Protein AF-A0A1X7T0B3-F1 (afdb_monomer)

Structure (mmCIF, N/CA/C/O backbone):
data_AF-A0A1X7T0B3-F1
#
_entry.id   AF-A0A1X7T0B3-F1
#
loop_
_atom_site.group_PDB
_atom_site.id
_atom_site.type_symbol
_atom_site.label_atom_id
_atom_site.label_alt_id
_atom_site.label_comp_id
_atom_site.label_asym_id
_atom_site.label_entity_id
_atom_site.label_seq_id
_atom_site.pdbx_PDB_ins_code
_atom_site.Cartn_x
_atom_site.Cartn_y
_atom_site.Cartn_z
_atom_site.occupancy
_atom_site.B_iso_or_equiv
_atom_site.auth_seq_id
_atom_site.auth_comp_id
_atom_site.auth_asym_id
_atom_site.auth_atom_id
_atom_site.pdbx_PDB_model_num
ATOM 1 N N . MET A 1 1 ? -6.752 -5.989 1.798 1.00 76.88 1 MET A N 1
ATOM 2 C CA . MET A 1 1 ? -6.642 -5.399 0.442 1.00 76.88 1 MET A CA 1
ATOM 3 C C . MET A 1 1 ? -5.199 -5.513 -0.007 1.00 76.88 1 MET A C 1
ATOM 5 O O . MET A 1 1 ? -4.329 -5.502 0.851 1.00 76.88 1 MET A O 1
ATOM 9 N N . LEU A 1 2 ? -4.954 -5.661 -1.306 1.00 80.62 2 LEU A N 1
ATOM 10 C CA . LEU A 1 2 ? -3.625 -5.918 -1.856 1.00 80.62 2 LEU A CA 1
ATOM 11 C C . LEU A 1 2 ? -3.395 -4.974 -3.035 1.00 80.62 2 LEU A C 1
ATOM 13 O O . LEU A 1 2 ? -4.253 -4.873 -3.913 1.00 80.62 2 LEU A O 1
ATOM 17 N N . PHE A 1 3 ? -2.279 -4.253 -2.996 1.00 80.06 3 PHE A N 1
ATOM 18 C CA . PHE A 1 3 ? -1.893 -3.269 -3.998 1.00 80.06 3 PHE A CA 1
ATOM 19 C C . PHE A 1 3 ? -0.473 -3.567 -4.462 1.00 80.06 3 PHE A C 1
ATOM 21 O O . PHE A 1 3 ? 0.445 -3.609 -3.644 1.00 80.06 3 PHE A O 1
ATOM 28 N N . ASP A 1 4 ? -0.283 -3.751 -5.761 1.00 82.00 4 ASP A N 1
ATOM 29 C CA . ASP A 1 4 ? 1.054 -3.896 -6.327 1.00 82.00 4 ASP A CA 1
ATOM 30 C C . ASP A 1 4 ? 1.690 -2.516 -6.530 1.00 82.00 4 ASP A C 1
ATOM 32 O O . ASP A 1 4 ? 1.035 -1.563 -6.965 1.00 82.00 4 ASP A O 1
ATOM 36 N N . ILE A 1 5 ? 2.977 -2.413 -6.207 1.00 78.38 5 ILE A N 1
ATOM 37 C CA . ILE A 1 5 ? 3.783 -1.209 -6.396 1.00 78.38 5 ILE A CA 1
ATOM 38 C C . ILE A 1 5 ? 4.607 -1.407 -7.660 1.00 78.38 5 ILE A C 1
ATOM 40 O O . ILE A 1 5 ? 5.365 -2.371 -7.783 1.00 78.38 5 ILE A O 1
ATOM 44 N N . TYR A 1 6 ? 4.468 -0.470 -8.589 1.00 79.38 6 TYR A N 1
ATOM 45 C CA . TYR A 1 6 ? 5.128 -0.515 -9.884 1.00 79.38 6 TYR A CA 1
ATOM 46 C C . TYR A 1 6 ? 6.186 0.585 -9.989 1.00 79.38 6 TYR A C 1
ATOM 48 O O . TYR A 1 6 ? 5.969 1.704 -9.528 1.00 79.38 6 TYR A O 1
ATOM 56 N N . SER A 1 7 ? 7.305 0.282 -10.645 1.00 77.75 7 SER A N 1
ATOM 57 C CA . SER A 1 7 ? 8.349 1.242 -11.009 1.00 77.75 7 SER A CA 1
ATOM 58 C C . SER A 1 7 ? 8.533 1.293 -12.520 1.00 77.75 7 SER A C 1
ATOM 60 O O . SER A 1 7 ? 8.351 0.296 -13.221 1.00 77.75 7 SER A O 1
ATOM 62 N N . THR A 1 8 ? 8.902 2.460 -13.038 1.00 77.94 8 THR A N 1
ATOM 63 C CA . THR A 1 8 ? 9.247 2.641 -14.447 1.00 77.94 8 THR A CA 1
ATOM 64 C C . THR A 1 8 ? 10.286 3.746 -14.608 1.00 77.94 8 THR A C 1
ATOM 66 O O . THR A 1 8 ? 10.203 4.759 -13.915 1.00 77.94 8 THR A O 1
ATOM 69 N N . PRO A 1 9 ? 11.256 3.594 -15.529 1.00 76.69 9 PRO A N 1
ATOM 70 C CA . PRO A 1 9 ? 12.190 4.671 -15.856 1.00 76.69 9 PRO A CA 1
ATOM 71 C C . PRO A 1 9 ? 11.527 5.792 -16.677 1.00 76.69 9 PRO A C 1
ATOM 73 O O . PRO A 1 9 ? 12.110 6.859 -16.860 1.00 76.69 9 PRO A O 1
ATOM 76 N N . ASN A 1 10 ? 10.316 5.559 -17.192 1.00 76.19 10 ASN A N 1
ATOM 77 C CA . ASN A 1 10 ? 9.594 6.506 -18.030 1.00 76.19 10 ASN A CA 1
ATOM 78 C C . ASN A 1 10 ? 8.864 7.541 -17.164 1.00 76.19 10 ASN A C 1
ATOM 80 O O . ASN A 1 10 ? 7.820 7.261 -16.572 1.00 76.19 10 ASN A O 1
ATOM 84 N N . VAL A 1 11 ? 9.392 8.762 -17.122 1.00 71.88 11 VAL A N 1
ATOM 85 C CA . VAL A 1 11 ? 8.755 9.884 -16.419 1.00 71.88 11 VAL A CA 1
ATOM 86 C C . VAL A 1 11 ? 7.392 10.199 -17.052 1.00 71.88 11 VAL A C 1
ATOM 88 O O . VAL A 1 11 ? 7.268 10.266 -18.274 1.00 71.88 11 VAL A O 1
ATOM 91 N N . GLY A 1 12 ? 6.367 10.416 -16.222 1.00 66.75 12 GLY A N 1
ATOM 92 C CA . GLY A 1 12 ? 5.033 10.838 -16.674 1.00 66.75 12 GLY A CA 1
ATOM 93 C C . GLY A 1 12 ? 4.075 9.709 -17.072 1.00 66.75 12 GLY A C 1
ATOM 94 O O . GLY A 1 12 ? 3.013 9.994 -17.623 1.00 66.75 12 GLY A O 1
ATOM 95 N N . VAL A 1 13 ? 4.404 8.442 -16.794 1.00 64.19 13 VAL A N 1
ATOM 96 C CA . VAL A 1 13 ? 3.467 7.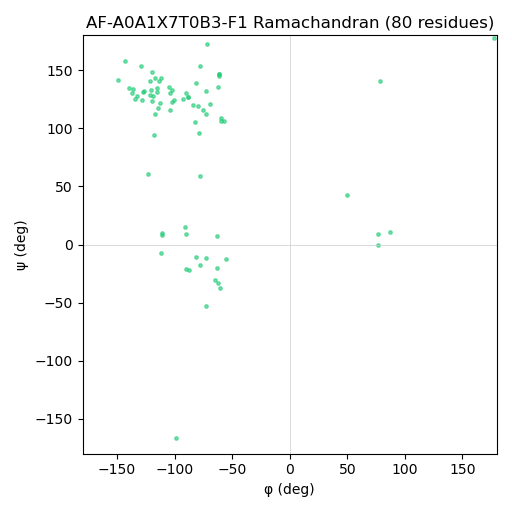323 -16.987 1.00 64.19 13 VAL A CA 1
ATOM 97 C C . VAL A 1 13 ? 2.417 7.321 -15.873 1.00 64.19 13 VAL A C 1
ATOM 99 O O . VAL A 1 13 ? 2.725 7.108 -14.703 1.00 64.19 13 VAL A O 1
ATOM 102 N N . GLN A 1 14 ? 1.160 7.530 -16.253 1.00 56.47 14 GLN A N 1
ATOM 103 C CA . GLN A 1 14 ? -0.012 7.184 -15.456 1.00 56.47 14 GLN A CA 1
ATOM 104 C C . GLN A 1 14 ? -0.618 5.914 -16.063 1.00 56.47 14 GLN A C 1
ATOM 106 O O . GLN A 1 14 ? -0.866 5.874 -17.265 1.00 56.47 14 GLN A O 1
ATOM 111 N N . TYR A 1 15 ? -0.892 4.917 -15.219 1.00 61.47 15 TYR A N 1
ATOM 112 C CA . TYR A 1 15 ? -1.488 3.615 -15.554 1.00 61.47 15 TYR A CA 1
ATOM 113 C C . TYR A 1 15 ? -0.527 2.586 -16.186 1.00 61.47 15 TYR A C 1
ATOM 115 O O . TYR A 1 15 ? 0.347 2.895 -16.984 1.00 61.47 15 TYR A O 1
ATOM 123 N N . VAL A 1 16 ? -0.710 1.327 -15.770 1.00 57.72 16 VAL A N 1
ATOM 124 C CA . VAL A 1 16 ? 0.159 0.126 -15.887 1.00 57.72 16 VAL A CA 1
ATOM 125 C C . VAL A 1 16 ? 0.443 -0.333 -17.338 1.00 57.72 16 VAL A C 1
ATOM 127 O O . VAL A 1 16 ? 1.029 -1.394 -17.567 1.00 57.72 16 VAL A O 1
ATOM 130 N N . THR A 1 17 ? 0.033 0.454 -18.333 1.00 56.50 17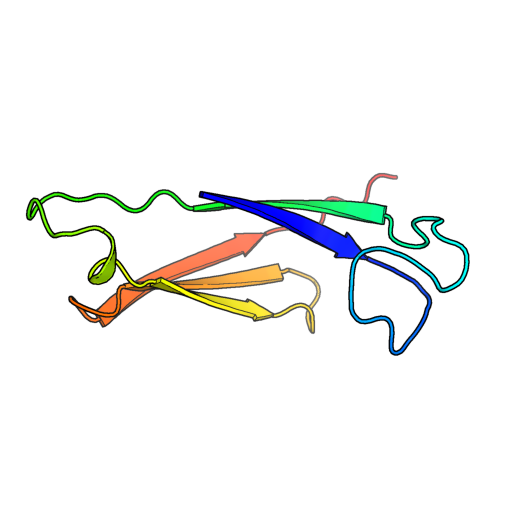 THR A N 1
ATOM 131 C CA . THR A 1 17 ? 0.035 0.079 -19.750 1.00 56.50 17 THR A CA 1
ATOM 132 C C . THR A 1 17 ? 0.598 1.219 -20.584 1.00 56.50 17 THR A C 1
ATOM 134 O O . THR A 1 17 ? 0.109 2.344 -20.503 1.00 56.50 17 THR A O 1
ATOM 137 N N . ASP A 1 18 ? 1.622 0.944 -21.391 1.00 56.91 18 ASP A N 1
ATOM 138 C CA . ASP A 1 18 ? 2.119 1.920 -22.351 1.00 56.91 18 ASP A CA 1
ATOM 139 C C . ASP A 1 18 ? 1.137 2.117 -23.522 1.00 56.91 18 ASP A C 1
ATOM 141 O O . ASP A 1 18 ? 0.155 1.392 -23.703 1.00 56.91 18 ASP A O 1
ATOM 145 N N . LYS A 1 19 ? 1.442 3.108 -24.359 1.00 54.47 19 LYS A N 1
ATOM 146 C CA . LYS A 1 19 ? 0.717 3.461 -25.592 1.00 54.47 19 LYS A CA 1
ATOM 147 C C . LYS A 1 19 ? 0.554 2.320 -26.614 1.00 54.47 19 LYS A C 1
ATOM 149 O O . LYS A 1 19 ? -0.234 2.468 -27.540 1.00 54.47 19 LYS A O 1
ATOM 154 N N . ASN A 1 20 ? 1.262 1.203 -26.453 1.00 63.25 20 ASN A N 1
ATOM 155 C CA . ASN A 1 20 ? 1.225 0.034 -27.331 1.00 63.25 20 ASN A CA 1
ATOM 156 C C . ASN A 1 20 ? 0.573 -1.192 -26.664 1.00 63.25 20 ASN A C 1
ATOM 158 O O . ASN A 1 20 ? 0.641 -2.291 -27.214 1.00 63.25 20 ASN A O 1
ATOM 162 N N . GLY A 1 21 ? -0.027 -1.039 -25.478 1.00 62.00 21 GLY A N 1
ATOM 163 C CA . GLY A 1 21 ? -0.595 -2.165 -24.735 1.00 62.00 21 GLY A CA 1
ATOM 164 C C . GLY A 1 21 ? 0.455 -3.027 -24.023 1.00 62.00 21 GLY A C 1
ATOM 165 O O . GLY A 1 21 ? 0.118 -4.097 -23.518 1.00 62.00 21 GLY A O 1
ATOM 166 N N . LYS A 1 22 ? 1.724 -2.598 -23.979 1.00 62.31 22 LYS A N 1
ATOM 167 C CA . LYS A 1 22 ? 2.818 -3.327 -23.335 1.00 62.31 22 LYS A CA 1
ATOM 168 C C . LYS A 1 22 ? 3.123 -2.688 -21.983 1.00 62.31 22 LYS A C 1
ATOM 170 O O . LYS A 1 22 ? 3.217 -1.473 -21.846 1.00 62.31 22 LYS A O 1
ATOM 175 N N . SER A 1 23 ? 3.261 -3.499 -20.942 1.00 65.38 23 SER A N 1
ATOM 176 C CA . SER A 1 23 ? 3.640 -2.962 -19.637 1.00 65.38 23 SER A CA 1
ATOM 177 C C . SER A 1 23 ? 5.121 -2.566 -19.668 1.00 65.38 23 SER A C 1
ATOM 179 O O . SER A 1 23 ? 5.992 -3.423 -19.802 1.00 65.38 23 SER A O 1
ATOM 181 N N . THR A 1 24 ? 5.416 -1.264 -19.592 1.00 68.69 24 THR A N 1
ATOM 182 C CA . THR A 1 24 ? 6.783 -0.732 -19.390 1.00 68.69 24 THR A CA 1
ATOM 183 C C . THR A 1 24 ? 7.106 -0.544 -17.909 1.00 68.69 24 THR A C 1
ATOM 185 O O . THR A 1 24 ? 8.023 0.206 -17.561 1.00 68.69 24 THR A O 1
ATOM 188 N N . VAL A 1 25 ? 6.300 -1.139 -17.031 1.00 74.88 25 VAL A N 1
ATOM 189 C CA . VAL A 1 25 ? 6.425 -1.009 -15.586 1.00 74.88 25 VAL A CA 1
ATOM 190 C C . VAL A 1 25 ? 6.810 -2.364 -14.989 1.00 74.88 25 VAL A C 1
ATOM 192 O O . VAL A 1 25 ? 6.346 -3.406 -15.446 1.00 74.88 25 VAL A O 1
ATOM 195 N N . ALA A 1 26 ? 7.686 -2.358 -13.990 1.00 77.75 26 ALA A N 1
ATOM 196 C CA . ALA A 1 26 ? 8.085 -3.545 -13.244 1.00 77.75 26 ALA A CA 1
ATOM 197 C C . ALA A 1 26 ? 7.407 -3.527 -11.873 1.00 77.75 26 ALA A C 1
ATOM 199 O O . ALA A 1 26 ? 7.399 -2.487 -11.214 1.00 77.75 26 ALA A O 1
ATOM 200 N N . VAL A 1 27 ? 6.855 -4.660 -11.432 1.00 80.56 27 VAL A N 1
ATOM 201 C CA . VAL A 1 27 ? 6.409 -4.812 -10.039 1.00 80.56 27 VAL A CA 1
ATOM 202 C C . VAL A 1 27 ? 7.654 -4.836 -9.158 1.00 80.56 27 VAL A C 1
ATOM 204 O O . VAL A 1 27 ? 8.523 -5.683 -9.348 1.00 80.56 27 VAL A O 1
ATOM 207 N N . ILE A 1 28 ? 7.743 -3.901 -8.217 1.00 78.75 28 ILE A N 1
ATOM 208 C CA . ILE A 1 28 ? 8.878 -3.777 -7.289 1.00 78.75 28 ILE A CA 1
ATOM 209 C C . ILE A 1 28 ? 8.504 -4.105 -5.845 1.00 78.75 28 ILE A C 1
ATOM 211 O O . ILE A 1 28 ? 9.370 -4.163 -4.980 1.00 78.75 28 ILE A O 1
ATOM 215 N N . GLY A 1 29 ? 7.220 -4.314 -5.568 1.00 75.94 29 GLY A N 1
ATOM 216 C CA . GLY A 1 29 ? 6.753 -4.640 -4.233 1.00 75.94 29 GLY A CA 1
ATOM 217 C C . GLY A 1 29 ? 5.242 -4.774 -4.168 1.00 75.94 29 GLY A C 1
ATOM 218 O O . GLY A 1 29 ? 4.533 -4.559 -5.152 1.00 75.94 29 GLY A O 1
ATOM 219 N N . GLN A 1 30 ? 4.759 -5.117 -2.981 1.00 79.81 30 GLN A N 1
ATOM 220 C CA . GLN A 1 30 ? 3.343 -5.293 -2.706 1.00 79.81 30 GLN A CA 1
ATOM 221 C C . GLN A 1 30 ? 3.003 -4.705 -1.340 1.00 79.81 30 GLN A C 1
ATOM 223 O O . GLN A 1 30 ? 3.701 -4.942 -0.357 1.00 79.81 30 GLN A O 1
ATOM 228 N N . LEU A 1 31 ? 1.903 -3.960 -1.283 1.00 77.56 31 LEU A N 1
ATOM 229 C CA . LEU A 1 31 ? 1.319 -3.457 -0.053 1.00 77.56 31 LEU A CA 1
ATOM 230 C C . LEU A 1 31 ? 0.081 -4.283 0.292 1.00 77.56 31 LEU A C 1
ATOM 232 O O . LEU A 1 31 ? -0.929 -4.257 -0.418 1.00 77.56 31 LEU A O 1
ATOM 236 N N . VAL A 1 32 ? 0.153 -4.991 1.415 1.00 82.69 32 VAL A N 1
ATOM 237 C CA . VAL A 1 32 ? -0.982 -5.715 1.987 1.00 82.69 32 VAL A CA 1
ATOM 238 C C . VAL A 1 32 ? -1.534 -4.899 3.145 1.00 82.69 32 VAL A C 1
ATOM 240 O O . VAL A 1 32 ? -0.822 -4.573 4.089 1.00 82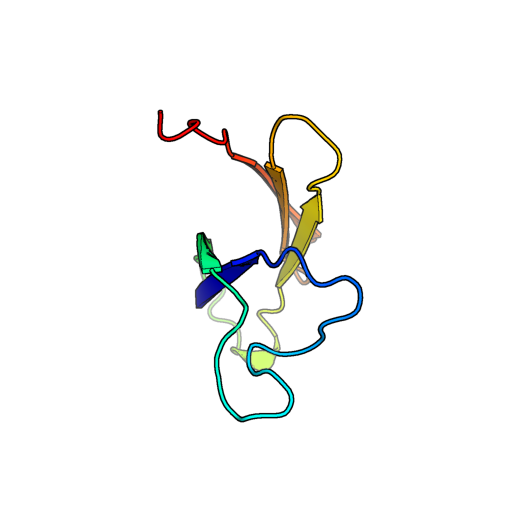.69 32 VAL A O 1
ATOM 243 N N . ILE A 1 33 ? -2.817 -4.564 3.063 1.00 79.00 33 ILE A N 1
ATOM 244 C 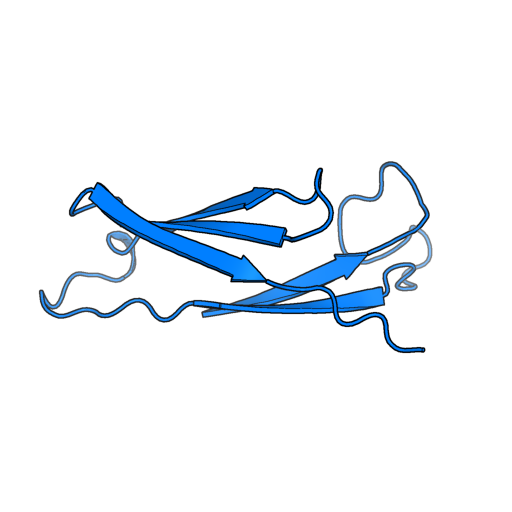CA . ILE A 1 33 ? -3.516 -3.785 4.084 1.00 79.00 33 ILE A CA 1
ATOM 245 C C . ILE A 1 33 ? -4.612 -4.642 4.668 1.00 79.00 33 ILE A C 1
ATOM 247 O O . ILE A 1 33 ? -5.606 -4.933 3.991 1.00 79.00 33 ILE A O 1
ATOM 251 N N . ASP A 1 34 ? -4.443 -5.009 5.927 1.00 81.44 34 ASP A N 1
ATOM 252 C CA . ASP A 1 34 ? -5.523 -5.576 6.709 1.00 81.44 34 ASP A CA 1
ATOM 253 C C . ASP A 1 34 ? -6.279 -4.451 7.424 1.00 81.44 34 ASP A C 1
ATOM 255 O O . ASP A 1 34 ? -5.671 -3.564 8.022 1.00 81.44 34 ASP A O 1
ATOM 259 N N . ILE A 1 35 ? -7.606 -4.451 7.301 1.00 80.25 35 ILE A N 1
ATOM 260 C CA . ILE A 1 35 ? -8.470 -3.454 7.942 1.00 80.25 35 ILE A CA 1
ATOM 261 C C . ILE A 1 35 ? -9.368 -4.215 8.914 1.00 80.25 35 ILE A C 1
ATOM 263 O O . ILE A 1 35 ? -10.416 -4.723 8.491 1.00 80.25 35 ILE A O 1
ATOM 267 N N . PRO A 1 36 ? -8.978 -4.314 10.197 1.00 78.12 36 PRO A N 1
ATOM 268 C CA . PRO A 1 36 ? -9.802 -4.981 11.189 1.00 78.12 36 PRO A CA 1
ATOM 269 C C . PRO A 1 36 ? -11.148 -4.257 11.319 1.00 78.12 36 PRO A C 1
ATOM 271 O O . PRO A 1 36 ? -11.239 -3.037 11.189 1.00 78.12 36 PRO A O 1
ATOM 274 N N . ASN A 1 37 ? -12.216 -5.020 11.560 1.00 86.56 37 ASN A N 1
ATOM 275 C CA . ASN A 1 37 ? -13.575 -4.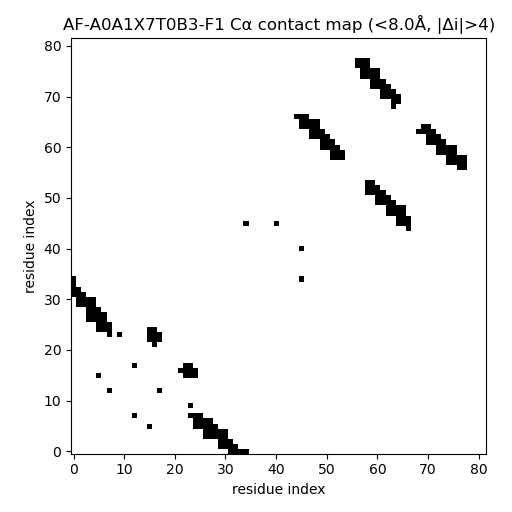491 11.705 1.00 86.56 37 ASN A CA 1
ATOM 276 C C . ASN A 1 37 ? -14.187 -4.882 13.061 1.00 86.56 37 ASN A C 1
ATOM 278 O O . ASN A 1 37 ? -15.197 -5.592 13.080 1.00 86.56 37 ASN A O 1
ATOM 282 N N . PRO A 1 38 ? -13.577 -4.465 14.187 1.00 84.12 38 PRO A N 1
ATOM 283 C CA . PRO A 1 38 ? -14.062 -4.830 15.518 1.00 84.12 38 PRO A CA 1
ATOM 284 C C . PRO A 1 38 ? -15.478 -4.297 15.781 1.00 84.12 38 PRO A C 1
ATOM 286 O O . PRO A 1 38 ? -16.287 -4.979 16.401 1.00 84.12 38 PRO A O 1
ATOM 289 N N . ASP A 1 39 ? -15.814 -3.135 15.217 1.00 86.75 39 ASP A N 1
ATOM 290 C CA . ASP A 1 39 ? -17.089 -2.443 15.445 1.00 86.75 39 ASP A CA 1
ATOM 291 C C . ASP A 1 39 ? -18.197 -2.833 14.448 1.00 86.75 39 ASP A C 1
ATOM 293 O O . ASP A 1 39 ? -19.246 -2.193 14.383 1.00 86.75 39 ASP A O 1
ATOM 297 N N . ASN A 1 40 ? -17.966 -3.865 13.629 1.00 89.88 40 ASN A N 1
ATOM 298 C CA . ASN A 1 40 ? -18.906 -4.373 12.627 1.00 89.88 40 ASN A CA 1
ATOM 299 C C . ASN A 1 40 ? -19.507 -3.293 11.692 1.00 89.88 40 ASN A C 1
ATOM 301 O O . ASN A 1 40 ? -20.697 -3.292 11.370 1.00 89.88 40 ASN A O 1
ATOM 305 N N . LEU A 1 41 ? -18.680 -2.356 11.229 1.00 90.19 41 LEU A N 1
ATOM 306 C CA . LEU A 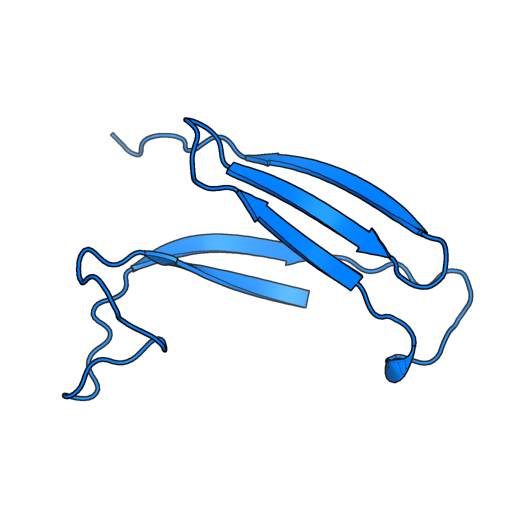1 41 ? -19.128 -1.221 10.424 1.00 90.19 41 LEU A CA 1
ATOM 307 C C . LEU A 1 41 ? -19.383 -1.618 8.961 1.00 90.19 41 LEU A C 1
ATOM 309 O O . LEU A 1 41 ? -18.740 -2.538 8.456 1.00 90.19 41 LEU A O 1
ATOM 313 N N . PRO A 1 42 ? -20.261 -0.923 8.218 1.00 91.12 42 PRO A N 1
ATOM 314 C CA . PRO A 1 42 ? -20.417 -1.117 6.774 1.00 91.12 42 PRO A CA 1
ATOM 315 C C . PRO A 1 42 ? -19.130 -0.805 5.995 1.00 91.12 42 PRO A C 1
ATOM 317 O O . PRO A 1 42 ? -18.367 0.081 6.383 1.00 91.12 42 PRO A O 1
ATOM 320 N N . ARG A 1 43 ? -18.869 -1.522 4.893 1.00 86.88 43 ARG A N 1
ATOM 321 C CA . ARG A 1 43 ? -17.595 -1.443 4.145 1.00 86.88 43 ARG A CA 1
ATOM 322 C C . ARG A 1 43 ? -17.324 -0.042 3.596 1.00 86.88 43 ARG A C 1
ATOM 324 O O . ARG A 1 43 ? -16.190 0.414 3.637 1.00 86.88 43 ARG A O 1
ATOM 331 N N . GLU A 1 44 ? -18.358 0.647 3.139 1.00 89.69 44 GLU A N 1
ATOM 332 C CA . GLU A 1 44 ? -18.323 2.013 2.616 1.00 89.69 44 GLU A CA 1
ATOM 333 C C . GLU A 1 44 ? -17.890 3.056 3.656 1.00 89.69 44 GLU A C 1
ATOM 335 O O . GLU A 1 44 ? -17.425 4.132 3.290 1.00 89.69 44 GLU A O 1
ATOM 340 N N . LYS A 1 45 ? -17.993 2.732 4.951 1.00 88.44 45 LYS A N 1
ATOM 341 C CA . LYS A 1 45 ? -17.490 3.583 6.035 1.00 88.44 45 LYS A CA 1
ATOM 342 C C . LYS A 1 45 ? -16.044 3.258 6.408 1.00 88.44 45 LYS A C 1
ATOM 344 O O . LYS A 1 45 ? -15.366 4.114 6.967 1.00 88.44 45 LYS A O 1
ATOM 349 N N . ARG A 1 46 ? -15.546 2.059 6.078 1.00 88.00 46 ARG A N 1
ATOM 350 C CA . ARG A 1 46 ? -14.201 1.571 6.441 1.00 88.00 46 ARG A CA 1
ATOM 351 C C . ARG A 1 46 ? -13.110 2.172 5.543 1.00 88.00 46 ARG A C 1
ATOM 353 O O . ARG A 1 46 ? -12.405 1.456 4.835 1.00 88.00 46 ARG A O 1
ATOM 360 N N . ILE A 1 47 ? -13.004 3.498 5.540 1.00 89.06 47 ILE A N 1
ATOM 361 C CA . ILE A 1 47 ? -12.064 4.243 4.701 1.00 89.06 47 ILE A CA 1
ATOM 362 C C . ILE A 1 47 ? -10.727 4.384 5.432 1.00 89.06 47 ILE A C 1
ATOM 364 O O . ILE A 1 47 ? -10.672 4.869 6.565 1.00 89.06 47 ILE A O 1
ATOM 368 N N . VAL A 1 48 ? -9.652 3.987 4.756 1.00 89.00 48 VAL A N 1
ATOM 369 C CA . VAL A 1 48 ? -8.273 4.137 5.227 1.00 89.00 48 VAL A CA 1
ATOM 370 C C . VAL A 1 48 ? -7.518 5.016 4.244 1.00 89.00 48 VAL A C 1
ATOM 372 O O . VAL A 1 48 ? -7.520 4.747 3.043 1.00 89.00 48 VAL A O 1
ATOM 375 N N . ASP A 1 49 ? -6.872 6.054 4.765 1.00 91.44 49 ASP A N 1
ATOM 376 C CA . ASP A 1 49 ? -5.949 6.887 4.002 1.00 91.44 49 ASP A CA 1
ATOM 377 C C . ASP A 1 49 ? -4.553 6.288 4.079 1.00 91.44 49 ASP A C 1
ATOM 379 O O . ASP A 1 49 ? -4.043 6.033 5.170 1.00 91.44 49 ASP A O 1
ATOM 383 N N . ILE A 1 50 ? -3.937 6.074 2.921 1.00 88.62 50 ILE A N 1
ATOM 384 C CA . ILE A 1 50 ? -2.600 5.495 2.808 1.00 88.62 50 ILE A CA 1
ATOM 385 C C . ILE A 1 50 ? -1.685 6.554 2.215 1.00 88.62 50 ILE A C 1
ATOM 387 O O . ILE A 1 50 ? -2.010 7.179 1.206 1.00 88.62 50 ILE A O 1
ATOM 391 N N . THR A 1 51 ? -0.537 6.762 2.841 1.00 89.88 51 THR A N 1
ATOM 392 C CA . THR A 1 51 ? 0.519 7.641 2.341 1.00 89.88 51 THR A CA 1
ATOM 393 C C . THR A 1 51 ? 1.816 6.857 2.310 1.00 89.88 51 THR A C 1
ATOM 395 O O . THR A 1 51 ? 2.157 6.192 3.286 1.00 89.88 51 THR A O 1
ATOM 398 N N . MET A 1 52 ? 2.518 6.927 1.184 1.00 87.31 52 MET A N 1
ATOM 399 C CA . MET A 1 52 ? 3.822 6.303 0.998 1.00 87.31 52 MET A CA 1
ATOM 400 C C . MET A 1 52 ? 4.803 7.368 0.517 1.00 87.31 52 MET A C 1
ATOM 402 O O . MET A 1 52 ? 4.482 8.124 -0.400 1.00 87.31 52 MET A O 1
ATOM 406 N N . ASP A 1 53 ? 5.969 7.425 1.144 1.00 87.81 53 ASP A N 1
ATOM 407 C CA . ASP A 1 53 ? 7.065 8.322 0.799 1.00 87.81 53 ASP A CA 1
ATOM 408 C C . ASP A 1 53 ? 8.243 7.494 0.273 1.00 87.81 53 ASP A C 1
ATOM 410 O O . ASP A 1 53 ? 8.734 6.594 0.954 1.00 87.81 53 ASP A O 1
ATOM 414 N N . PHE A 1 54 ? 8.655 7.803 -0.956 1.00 83.38 54 PHE A N 1
ATOM 415 C CA . PHE A 1 54 ? 9.743 7.151 -1.689 1.00 83.38 54 PHE A CA 1
ATOM 416 C C . PHE A 1 54 ? 10.959 8.078 -1.864 1.00 83.38 54 PHE A C 1
ATOM 418 O O . PHE A 1 54 ? 11.839 7.789 -2.669 1.00 83.38 54 PHE A O 1
ATOM 425 N N . SER A 1 55 ? 10.989 9.230 -1.186 1.00 83.69 55 SER A N 1
ATOM 426 C CA . SER A 1 55 ? 12.044 10.239 -1.356 1.00 83.69 55 SER A CA 1
ATOM 427 C C . SER A 1 55 ? 13.358 9.893 -0.648 1.00 83.69 55 SER A C 1
ATOM 429 O O . SER A 1 55 ? 14.393 10.484 -0.960 1.00 83.69 55 SER A O 1
ATOM 431 N N . GLY A 1 56 ? 13.320 8.958 0.306 1.00 83.50 56 GLY A N 1
ATOM 432 C CA . GLY A 1 56 ? 14.466 8.549 1.112 1.00 83.50 56 GLY A CA 1
ATOM 433 C C . GLY A 1 56 ? 15.153 7.273 0.624 1.00 83.50 56 GLY A C 1
ATOM 434 O O . GLY A 1 56 ? 14.919 6.775 -0.474 1.00 83.50 56 GLY A O 1
ATOM 435 N N . THR A 1 57 ? 16.011 6.726 1.484 1.00 81.25 57 THR A N 1
ATOM 436 C CA . THR A 1 57 ? 16.659 5.416 1.289 1.00 81.25 57 THR A CA 1
ATOM 437 C C . THR A 1 57 ? 15.770 4.238 1.696 1.00 81.25 57 THR A C 1
ATOM 439 O O . THR A 1 57 ? 16.092 3.094 1.393 1.00 81.25 57 THR A O 1
ATOM 442 N N . GLU A 1 58 ? 14.655 4.518 2.365 1.00 84.44 58 GLU A N 1
ATOM 443 C CA . GLU A 1 58 ? 13.650 3.564 2.833 1.00 84.44 58 GLU A CA 1
ATOM 444 C C . GLU A 1 58 ? 12.271 4.045 2.370 1.00 84.44 58 GLU A C 1
ATOM 446 O O . GLU A 1 58 ? 12.054 5.253 2.217 1.00 84.44 58 GLU A O 1
ATOM 451 N N . ILE A 1 59 ? 11.316 3.126 2.193 1.00 84.62 59 ILE A N 1
ATOM 452 C CA . ILE A 1 59 ? 9.916 3.517 1.990 1.00 84.62 59 ILE A CA 1
ATOM 453 C C . ILE A 1 59 ? 9.286 3.748 3.349 1.00 84.62 59 ILE A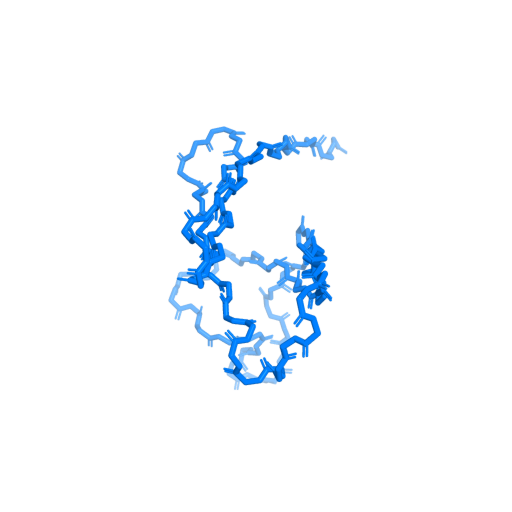 C 1
ATOM 455 O O . ILE A 1 59 ? 9.139 2.815 4.140 1.00 84.62 59 ILE A O 1
ATOM 459 N N . GLN A 1 60 ? 8.811 4.963 3.590 1.00 88.62 60 GLN A N 1
ATOM 460 C CA . GLN A 1 60 ? 7.968 5.227 4.748 1.00 88.62 60 GLN A CA 1
ATOM 461 C C . GLN A 1 60 ? 6.510 5.079 4.339 1.00 88.62 60 GLN A C 1
ATOM 463 O O . GLN A 1 60 ? 6.048 5.731 3.405 1.00 88.62 60 GLN A O 1
ATOM 468 N N . ALA A 1 61 ? 5.770 4.231 5.044 1.00 88.31 61 ALA A N 1
ATOM 469 C CA . ALA A 1 61 ? 4.351 4.031 4.805 1.00 88.31 61 ALA A CA 1
ATOM 470 C C . ALA A 1 61 ? 3.540 4.345 6.061 1.00 88.31 61 ALA A C 1
ATOM 472 O O . ALA A 1 61 ? 3.916 4.030 7.191 1.00 88.31 61 ALA A O 1
ATOM 473 N N . LYS A 1 62 ? 2.389 4.971 5.848 1.00 91.88 62 LYS A N 1
ATOM 474 C CA . LYS A 1 62 ? 1.452 5.364 6.891 1.00 91.88 62 LYS A CA 1
ATOM 475 C C . LYS A 1 62 ? 0.039 5.021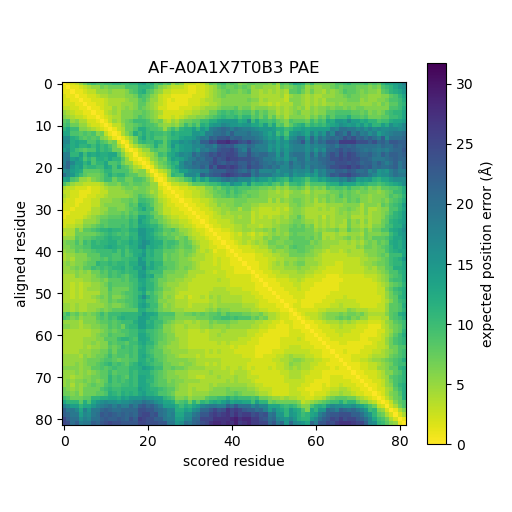 6.453 1.00 91.88 62 LYS A C 1
ATOM 477 O O . LYS A 1 62 ? -0.358 5.347 5.336 1.00 91.88 62 LYS A O 1
ATOM 482 N N . ALA A 1 63 ? -0.721 4.414 7.353 1.00 90.38 63 ALA A N 1
ATOM 483 C CA . ALA A 1 63 ? -2.141 4.152 7.183 1.00 90.38 63 ALA A CA 1
ATOM 484 C C . ALA A 1 63 ? -2.914 4.826 8.316 1.00 90.38 63 ALA A C 1
ATOM 486 O O . ALA A 1 63 ? -2.581 4.642 9.486 1.00 90.38 63 ALA A O 1
ATOM 487 N N . LYS A 1 64 ? -3.942 5.603 7.971 1.00 92.06 64 LYS A N 1
ATOM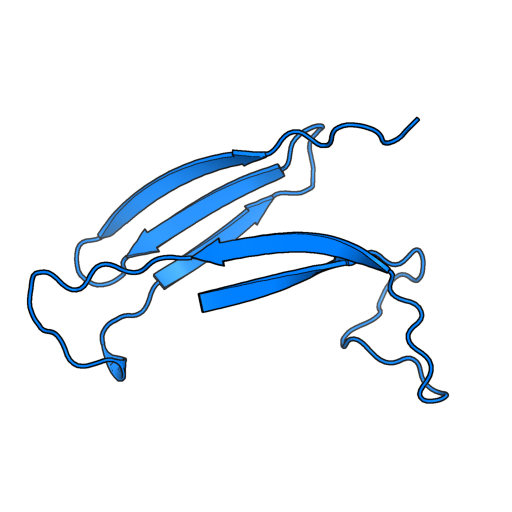 488 C CA . LYS A 1 64 ? -4.830 6.256 8.933 1.00 92.06 64 LYS A CA 1
ATOM 489 C C . LYS A 1 64 ? -6.257 5.776 8.738 1.00 92.06 64 LYS A C 1
ATOM 491 O O . LYS A 1 64 ? -6.824 5.936 7.656 1.00 92.06 64 LYS A O 1
ATOM 496 N N . TYR A 1 65 ? -6.861 5.241 9.790 1.00 90.69 65 TYR A N 1
ATOM 497 C CA . TYR A 1 65 ? -8.273 4.893 9.764 1.00 90.69 65 TYR A CA 1
ATOM 498 C C . TYR A 1 65 ? -9.119 6.149 9.972 1.00 90.69 65 TYR A C 1
ATOM 500 O O . TYR A 1 65 ? -9.004 6.819 10.997 1.00 90.69 65 TYR A O 1
ATOM 508 N N . ARG A 1 66 ? -9.966 6.513 9.000 1.00 90.00 66 ARG A N 1
ATOM 509 C CA . ARG A 1 66 ? -10.663 7.813 9.039 1.00 90.00 66 ARG A CA 1
ATOM 510 C C . ARG A 1 66 ? -11.645 7.952 10.197 1.00 90.00 66 ARG A C 1
ATOM 512 O O . ARG A 1 66 ? -11.860 9.067 10.657 1.00 90.00 66 ARG A O 1
ATOM 519 N N . ILE A 1 67 ? -12.248 6.847 10.633 1.00 89.38 67 ILE A N 1
ATOM 520 C CA . ILE A 1 67 ? -13.295 6.872 11.660 1.00 89.38 67 ILE A CA 1
ATOM 521 C C . ILE A 1 67 ? -12.704 7.172 13.036 1.00 89.38 67 ILE A C 1
ATOM 523 O O . ILE A 1 67 ? -13.172 8.083 13.711 1.00 89.38 67 ILE A O 1
ATOM 527 N N . THR A 1 68 ? -11.686 6.415 13.450 1.00 89.56 68 THR A N 1
ATOM 528 C CA . THR A 1 68 ? -11.068 6.566 14.778 1.00 89.56 68 THR A CA 1
ATOM 529 C C . THR A 1 68 ? -9.957 7.612 14.776 1.00 89.56 68 THR A C 1
ATOM 531 O O . THR A 1 68 ? -9.607 8.154 15.819 1.00 89.56 68 THR A O 1
ATOM 534 N N . GLY A 1 69 ? -9.391 7.907 13.604 1.00 90.50 69 GLY A N 1
ATOM 535 C CA . GLY A 1 69 ? -8.199 8.732 13.462 1.00 90.50 69 GLY A CA 1
ATOM 536 C C . GLY A 1 69 ? -6.903 8.004 13.819 1.00 90.50 69 GLY A C 1
ATOM 537 O O . GLY A 1 69 ? -5.844 8.619 13.702 1.00 90.50 69 GLY A O 1
ATOM 538 N N . GLU A 1 70 ? -6.979 6.731 14.217 1.00 90.12 70 GLU A N 1
ATOM 539 C CA . GLU A 1 70 ? -5.816 5.910 14.540 1.00 90.12 70 GLU A CA 1
ATOM 540 C C . GLU A 1 70 ? -4.897 5.750 13.338 1.00 90.12 70 GLU A C 1
ATOM 542 O O . GLU A 1 70 ? -5.327 5.694 12.181 1.00 90.12 70 GLU A O 1
ATOM 547 N N . GLU A 1 71 ? -3.608 5.674 13.638 1.00 92.62 71 GLU A N 1
ATOM 548 C CA . GLU A 1 71 ? -2.554 5.737 12.650 1.00 92.62 71 GLU A CA 1
ATOM 549 C C . GLU A 1 71 ? -1.487 4.695 12.945 1.00 92.62 71 GLU A C 1
ATOM 551 O O . GLU A 1 71 ? -0.962 4.619 14.055 1.00 92.62 71 GLU A O 1
ATOM 556 N N . VAL A 1 72 ? -1.136 3.932 11.916 1.00 90.00 72 VAL A N 1
ATOM 557 C CA . VAL A 1 72 ? -0.018 2.995 11.944 1.00 90.00 72 VAL A CA 1
ATOM 558 C C . VAL A 1 72 ? 1.025 3.480 10.950 1.00 90.00 72 VAL A C 1
ATOM 560 O O . VAL A 1 72 ? 0.700 3.862 9.823 1.00 90.00 72 VAL A O 1
ATOM 563 N N . LYS A 1 73 ? 2.286 3.470 11.378 1.00 92.38 73 LYS A N 1
ATOM 564 C CA . LYS A 1 73 ? 3.445 3.788 10.543 1.00 92.38 73 LYS A CA 1
ATOM 565 C C . LYS A 1 73 ? 4.338 2.566 10.444 1.00 92.38 73 LYS A C 1
ATOM 567 O O . LYS A 1 73 ? 4.497 1.834 11.418 1.00 92.38 73 LYS A O 1
ATOM 572 N N . THR A 1 74 ? 4.929 2.372 9.280 1.00 87.88 74 THR A N 1
ATOM 573 C CA . THR A 1 74 ? 5.919 1.331 9.042 1.00 87.88 74 THR A CA 1
ATOM 574 C C . THR A 1 74 ? 6.989 1.843 8.088 1.00 87.88 74 THR A C 1
ATOM 576 O O . THR A 1 74 ? 6.777 2.810 7.352 1.00 87.88 74 THR A O 1
ATOM 579 N N . VAL A 1 75 ? 8.144 1.200 8.140 1.00 85.38 75 VAL A N 1
ATOM 580 C CA . VAL A 1 75 ? 9.284 1.461 7.272 1.00 85.38 75 VAL A CA 1
ATOM 581 C C . VAL A 1 75 ? 9.570 0.166 6.531 1.00 85.38 75 VAL A C 1
ATOM 583 O O . VAL A 1 75 ? 9.567 -0.908 7.134 1.00 85.38 75 VAL A O 1
ATOM 586 N N . CYS A 1 76 ? 9.754 0.264 5.221 1.00 76.12 76 CYS A N 1
ATOM 587 C CA . CYS A 1 76 ? 10.105 -0.862 4.376 1.00 76.12 76 CYS A CA 1
ATOM 588 C C . CYS A 1 76 ? 11.505 -0.634 3.811 1.00 76.12 76 CYS A C 1
ATOM 590 O O . CYS A 1 76 ? 11.730 0.325 3.065 1.00 76.12 76 CYS A O 1
ATOM 592 N N . ASP A 1 77 ? 12.422 -1.529 4.166 1.00 69.94 77 ASP A N 1
ATOM 593 C CA . ASP A 1 77 ? 13.750 -1.563 3.574 1.00 69.94 77 ASP A CA 1
ATOM 594 C C . ASP A 1 77 ? 13.665 -2.090 2.145 1.00 69.94 77 ASP A C 1
ATOM 596 O O . ASP A 1 77 ? 13.081 -3.144 1.874 1.00 69.94 77 ASP A O 1
ATOM 600 N N . PHE A 1 78 ? 14.318 -1.389 1.223 1.00 64.88 78 PHE A N 1
ATOM 601 C CA . PHE A 1 78 ? 14.663 -1.981 -0.056 1.00 64.88 78 PHE A CA 1
ATOM 602 C C . PHE A 1 78 ? 15.889 -2.863 0.167 1.00 64.88 78 PHE A C 1
ATOM 604 O O . PHE A 1 78 ? 17.019 -2.376 0.151 1.00 64.88 78 PHE A O 1
ATOM 611 N N . LEU A 1 79 ? 15.698 -4.169 0.367 1.00 51.97 79 LEU A N 1
ATOM 612 C CA . LEU A 1 79 ? 16.797 -5.097 0.116 1.00 51.97 79 LEU A CA 1
ATOM 613 C C . LEU A 1 79 ? 17.159 -4.934 -1.360 1.00 51.97 79 LEU A C 1
ATOM 615 O O . LEU A 1 79 ? 16.379 -5.298 -2.242 1.00 51.97 79 LEU A O 1
ATOM 619 N N . SER A 1 80 ? 18.315 -4.333 -1.630 1.00 50.22 80 SER A N 1
ATOM 620 C CA . SER A 1 80 ? 18.912 -4.360 -2.953 1.00 50.22 80 SER A CA 1
ATOM 621 C C . SER A 1 80 ? 19.082 -5.829 -3.326 1.00 50.22 80 SER A C 1
ATOM 623 O O . SER A 1 80 ? 19.917 -6.534 -2.764 1.00 50.22 80 SER A O 1
ATOM 625 N N . ALA A 1 81 ? 18.245 -6.321 -4.240 1.00 47.16 81 ALA A N 1
ATOM 626 C CA . ALA A 1 81 ? 18.562 -7.549 -4.943 1.00 47.16 81 ALA A CA 1
ATOM 627 C C . ALA A 1 81 ? 19.890 -7.281 -5.667 1.00 47.16 81 ALA A C 1
ATOM 629 O O . ALA A 1 81 ? 19.931 -6.456 -6.583 1.00 47.16 81 ALA A O 1
ATOM 630 N N . GLN A 1 82 ? 20.971 -7.864 -5.140 1.00 41.06 82 GLN A N 1
ATOM 631 C CA . GLN A 1 82 ? 22.298 -7.863 -5.758 1.00 41.06 82 GLN A CA 1
ATOM 632 C C . GLN A 1 82 ? 22.260 -8.546 -7.122 1.00 41.06 82 GLN A C 1
ATOM 634 O O . GLN A 1 82 ? 21.543 -9.566 -7.250 1.00 41.06 82 GLN A O 1
#

Sequence (82 aa):
MLFDIYSTPNVGVQYVTDKNGKSTVAVIGQLVIDIPNPDNLPREKRIVDITMDFSGTEIQAKAKYRITGEEVKTVCDFLSAQ

Nearest PDB structures (foldseek):
  3f9k-assembly1_B  TM=6.763E-01  e=5.108E+00  Human immunodeficiency virus type 2 (ISOLATE ROD)
  3hpg-assembly2_F  TM=6.619E-01  e=6.055E+00  Visna/maedi virus EV1 KV1772
  3hpg-assembly3_A-2  TM=6.344E-01  e=9.532E+00  Visna/maedi virus EV1 KV1772
  1rq0-assembly1_C  TM=3.243E-01  e=3.635E+00  Thermotoga maritima

Mean predicted aligned error: 8.01 Å

Organism: Amphimedon queenslandica (NCBI:txid400682)

Foldseek 3Di:
DKDFDKDAPDPPDDDQADPVRDGRIDGQDMDDDDQDDPVVDDPVQQDKDWDWDPPDQWIKIKIAGPPVRDIDIDIHHPPPPD

Radius of gyration: 15.89 Å; Cα contacts (8 Å, |Δi|>4): 110; chains: 1; bounding box: 43×19×43 Å

Secondary structure (DSSP, 8-state):
-EEEEEE-SSTT--SS--TTS----EEEEEEE-----TT---GGG--EEEEEE-SSSEEEEEEEETTT--EEEEEEE-----

pLDDT: mean 78.63, std 12.33, range [41.06, 92.62]

Solvent-accessible surface area (backbone atoms only — not comparable to full-atom values): 5448 Å² total; per-residue (Å²): 90,79,44,80,39,72,46,57,93,63,84,90,73,74,71,81,51,42,100,80,75,45,64,74,53,44,81,78,49,73,49,77,46,85,78,87,63,91,82,72,67,60,73,92,68,69,46,65,52,75,50,75,44,74,88,60,92,43,36,41,38,37,41,30,36,67,84,83,62,50,71,50,76,51,76,44,77,70,78,75,82,125